Protein AF-0000000077171605 (afdb_homodimer)

pLDDT: mean 85.35, std 15.44, range [43.81, 98.75]

Organism: Gloeobacter violaceus (strain ATCC 29082 / PCC 7421) (NCBI:txid251221)

Radius of gyration: 28.48 Å; Cα contacts (8 Å, |Δi|>4): 99; chains: 2; bounding box: 62×96×51 Å

Foldseek 3Di:
DPDDDDDDDDPVVVVVLVVCCVVVVDVDPVRVVVVVVVVVVVVVVVVVVVVVVVVVVVVVVVVVVVVVVVVVVVVVVVVD/DPDDDDDDDDPVVVVVLVVCCVVVVDVDPVRVVVVVVVVVVVVVVVVVVVVVVVVVVVVVVVVVVVVVVVVVVVVVVVVD

Nearest PDB structures (foldseek):
  5zkt-assembly1_A  TM=6.429E-01  e=3.479E+00  Oryza sativa Japonica Group
  5zkt-assembly1_A  TM=6.421E-01  e=3.479E+00  Oryza sativa Japonica Group

InterPro domains:
  IPR010985 Ribbon-helix-helix [SSF47598] (4-44)
  IPR022789 Antitoxin ParD [PF03693] (1-78)
  IPR022789 Antitoxin ParD [PTHR36582] (1-79)
  IPR022789 Antitoxin ParD [TIGR02606] (4-70)
  IPR038296 Antitoxin ParD superfamily [G3DSA:6.10.10.120] (10-79)

Solvent-accessible surface area (backbone atoms only — not comparable to full-atom values): 8734 Å² total; per-residue (Å²): 127,84,62,71,47,79,30,56,65,50,70,69,50,50,50,50,49,51,50,36,37,74,72,60,78,27,93,42,66,34,54,47,49,46,53,4,42,50,50,40,50,51,49,51,52,52,49,51,50,49,52,50,50,50,53,52,49,52,51,51,51,49,49,50,51,53,49,54,52,50,53,54,54,53,51,58,62,63,72,104,127,84,61,70,47,80,30,54,65,50,71,68,51,49,50,51,50,49,51,36,39,75,73,60,78,28,93,44,68,37,53,46,49,49,53,4,43,50,50,40,50,51,50,51,52,53,49,52,51,50,53,50,51,50,52,53,51,54,51,51,50,50,48,51,52,51,49,52,51,50,53,52,54,54,50,58,60,65,71,103

Secondary structure (DSSP, 8-state):
---EEEEE--HHHHHHHHHHHHHTS-SSHHHHHHHHHHHHHHHHHHHHHHHHHHHHHHHHHHHHHHHHHHHHHHHHHHT-/---EEEEE--HHHHHHHHHHHHHTS-SSHHHHHHHHHHHHHHHHHHHHHHHHHHHHHHHHHHHHHHHHHHHHHHHHHHT-

Structure (mmCIF, N/CA/C/O backbone):
data_AF-0000000077171605-model_v1
#
loop_
_entity.id
_entity.type
_entity.pdbx_description
1 polymer 'Gsl4117 protein'
#
loop_
_atom_site.group_PDB
_atom_site.id
_atom_site.type_symbol
_atom_site.label_atom_id
_atom_site.label_alt_id
_atom_site.label_comp_id
_atom_site.label_asym_id
_atom_site.label_entity_id
_atom_site.label_seq_id
_atom_site.pdbx_PDB_ins_code
_atom_site.Cartn_x
_atom_site.Cartn_y
_atom_site.Cartn_z
_atom_site.occupancy
_atom_site.B_iso_or_equiv
_atom_site.auth_seq_id
_atom_site.auth_comp_id
_atom_site.auth_asym_id
_atom_site.auth_atom_id
_atom_site.pdbx_PDB_model_num
ATOM 1 N N . MET A 1 1 ? 27.688 -3.508 4.52 1 58.91 1 MET A N 1
ATOM 2 C CA . MET A 1 1 ? 27.172 -2.305 3.877 1 58.91 1 MET A CA 1
ATOM 3 C C . MET A 1 1 ? 25.797 -2.559 3.289 1 58.91 1 MET A C 1
ATOM 5 O O . MET A 1 1 ? 25.5 -3.656 2.811 1 58.91 1 MET A O 1
ATOM 9 N N . GLN A 1 2 ? 24.891 -1.777 3.678 1 75.75 2 GLN A N 1
ATOM 10 C CA . GLN A 1 2 ? 23.5 -2.035 3.312 1 75.75 2 GLN A CA 1
ATOM 11 C C . GLN A 1 2 ? 23.312 -2.035 1.796 1 75.75 2 GLN A C 1
ATOM 13 O O . GLN A 1 2 ? 23.875 -1.178 1.102 1 75.75 2 GLN A O 1
ATOM 18 N N . LYS A 1 3 ? 23.109 -3.076 1.269 1 85.56 3 LYS A N 1
ATOM 19 C CA . LYS A 1 3 ? 22.922 -3.268 -0.167 1 85.56 3 LYS A CA 1
ATOM 20 C C . LYS A 1 3 ? 21.922 -2.258 -0.731 1 85.56 3 LYS A C 1
ATOM 22 O O . LYS A 1 3 ? 20.875 -2.004 -0.128 1 85.56 3 LYS A O 1
ATOM 27 N N . ASN A 1 4 ? 22.484 -1.493 -1.779 1 92.5 4 ASN A N 1
ATOM 28 C CA . ASN A 1 4 ? 21.609 -0.553 -2.473 1 92.5 4 ASN A CA 1
ATOM 29 C C . ASN A 1 4 ? 21.047 -1.156 -3.754 1 92.5 4 ASN A C 1
ATOM 31 O O . ASN A 1 4 ? 21.734 -1.903 -4.453 1 92.5 4 ASN A O 1
ATOM 35 N N . THR A 1 5 ? 19.766 -0.881 -3.971 1 93.62 5 THR A N 1
ATOM 36 C CA . THR A 1 5 ? 19.062 -1.339 -5.16 1 93.62 5 THR A CA 1
ATOM 37 C C . THR A 1 5 ? 18.734 -0.167 -6.086 1 93.62 5 THR A C 1
ATOM 39 O O . THR A 1 5 ? 18.203 0.852 -5.641 1 93.62 5 THR A O 1
ATOM 42 N N . SER A 1 6 ? 19.094 -0.321 -7.348 1 95.5 6 SER A N 1
ATOM 43 C CA . SER A 1 6 ? 18.781 0.696 -8.344 1 95.5 6 SER A CA 1
ATOM 44 C C . SER A 1 6 ? 17.453 0.409 -9.031 1 95.5 6 SER A C 1
ATOM 46 O O . SER A 1 6 ? 17.234 -0.691 -9.547 1 95.5 6 SER A O 1
ATOM 48 N N . VAL A 1 7 ? 16.578 1.479 -8.977 1 96.69 7 VAL A N 1
ATOM 49 C CA . VAL A 1 7 ? 15.242 1.236 -9.523 1 96.69 7 VAL A CA 1
ATOM 50 C C . VAL A 1 7 ? 14.812 2.422 -10.391 1 96.69 7 VAL A C 1
ATOM 52 O O . VAL A 1 7 ? 15.273 3.545 -10.188 1 96.69 7 VAL A O 1
ATOM 55 N N . THR A 1 8 ? 13.961 2.055 -11.359 1 97.25 8 THR A N 1
ATOM 56 C CA . THR A 1 8 ? 13.312 3.068 -12.18 1 97.25 8 THR A CA 1
ATOM 57 C C . THR A 1 8 ? 11.875 3.303 -11.711 1 97.25 8 THR A C 1
ATOM 59 O O . THR A 1 8 ? 11.039 2.4 -11.789 1 97.25 8 THR A O 1
ATOM 62 N N . LEU A 1 9 ? 11.578 4.535 -11.305 1 97.75 9 LEU A N 1
ATOM 63 C CA . LEU A 1 9 ? 10.281 4.816 -10.695 1 97.75 9 LEU A CA 1
ATOM 64 C C . LEU A 1 9 ? 9.352 5.496 -11.688 1 97.75 9 LEU A C 1
ATOM 66 O O . LEU A 1 9 ? 8.148 5.23 -11.703 1 97.75 9 LEU A O 1
ATOM 70 N N . GLY A 1 10 ? 9.852 6.312 -12.516 1 96.69 10 GLY A N 1
ATOM 71 C CA . GLY A 1 10 ? 9.07 7.168 -13.383 1 96.69 10 GLY A CA 1
ATOM 72 C C . GLY A 1 10 ? 8.766 8.523 -12.773 1 96.69 10 GLY A C 1
ATOM 73 O O . GLY A 1 10 ? 8.859 8.695 -11.555 1 96.69 10 GLY A O 1
ATOM 74 N N . GLU A 1 11 ? 8.352 9.484 -13.648 1 96.62 11 GLU A N 1
ATOM 75 C CA . GLU A 1 11 ? 8.164 10.875 -13.25 1 96.62 11 GLU A CA 1
ATOM 76 C C . GLU A 1 11 ? 7.113 11.008 -12.156 1 96.62 11 GLU A C 1
ATOM 78 O O . GLU A 1 11 ? 7.289 11.766 -11.203 1 96.62 11 GLU A O 1
ATOM 83 N N . HIS A 1 12 ? 6.074 10.258 -12.297 1 97.56 12 HIS A N 1
ATOM 84 C CA . HIS A 1 12 ? 4.949 10.352 -11.375 1 97.56 12 HIS A CA 1
ATOM 85 C C . HIS A 1 12 ? 5.375 9.984 -9.953 1 97.56 12 HIS A C 1
ATOM 87 O O . HIS A 1 12 ? 5.16 10.766 -9.023 1 97.56 12 HIS A O 1
ATOM 93 N N . PHE A 1 13 ? 6.09 8.93 -9.836 1 98 13 PHE A N 1
ATOM 94 C CA . PHE A 1 13 ? 6.438 8.461 -8.5 1 98 13 PHE A CA 1
ATOM 95 C C . PHE A 1 13 ? 7.617 9.242 -7.938 1 98 13 PHE A C 1
ATOM 97 O O . PHE A 1 13 ? 7.711 9.445 -6.727 1 98 13 PHE A O 1
ATOM 104 N N . GLU A 1 14 ? 8.445 9.734 -8.805 1 97.75 14 GLU A N 1
ATOM 105 C CA . GLU A 1 14 ? 9.5 10.633 -8.344 1 97.75 14 GLU A CA 1
ATOM 106 C C . GLU A 1 14 ? 8.922 11.906 -7.738 1 97.75 14 GLU A C 1
ATOM 108 O O . GLU A 1 14 ? 9.359 12.344 -6.676 1 97.75 14 GLU A O 1
ATOM 113 N N . ALA A 1 15 ? 7.945 12.398 -8.406 1 97.81 15 ALA A N 1
ATOM 114 C CA . ALA A 1 15 ? 7.281 13.594 -7.898 1 97.81 15 ALA A CA 1
ATOM 115 C C . ALA A 1 15 ? 6.547 13.305 -6.594 1 97.81 15 ALA A C 1
ATOM 117 O O . ALA A 1 15 ? 6.586 14.109 -5.66 1 97.81 15 ALA A O 1
ATOM 118 N N . PHE A 1 16 ? 5.926 12.195 -6.547 1 98.31 16 PHE A N 1
ATOM 119 C CA . PHE A 1 16 ? 5.188 11.789 -5.359 1 98.31 16 PHE A CA 1
ATOM 120 C C . PHE A 1 16 ? 6.113 11.688 -4.152 1 98.31 16 PHE A C 1
ATOM 122 O O . PHE A 1 16 ? 5.828 12.25 -3.094 1 98.31 16 PHE A O 1
ATOM 129 N N . ILE A 1 17 ? 7.25 11.055 -4.375 1 98.12 17 ILE A N 1
ATOM 130 C CA . ILE A 1 17 ? 8.219 10.867 -3.299 1 98.12 17 ILE A CA 1
ATOM 131 C C . ILE A 1 17 ? 8.781 12.211 -2.865 1 98.12 17 ILE A C 1
ATOM 133 O O . ILE A 1 17 ? 8.906 12.484 -1.669 1 98.12 17 ILE A O 1
ATOM 137 N N . ALA A 1 18 ? 9.047 13.047 -3.85 1 97.81 18 ALA A N 1
ATOM 138 C CA . ALA A 1 18 ? 9.562 14.383 -3.547 1 97.81 18 ALA A CA 1
ATOM 139 C C . ALA A 1 18 ? 8.578 15.164 -2.682 1 97.81 18 ALA A C 1
ATOM 141 O O . ALA A 1 18 ? 8.977 15.812 -1.712 1 97.81 18 ALA A O 1
ATOM 142 N N . ARG A 1 19 ? 7.32 15.047 -3.035 1 97.38 19 ARG A N 1
ATOM 143 C CA . ARG A 1 19 ? 6.289 15.75 -2.273 1 97.38 19 ARG A CA 1
ATOM 144 C C . ARG A 1 19 ? 6.203 15.211 -0.848 1 97.38 19 ARG A C 1
ATOM 146 O O . ARG A 1 19 ? 6.023 15.977 0.101 1 97.38 19 ARG A O 1
ATOM 153 N N . GLN A 1 20 ? 6.352 13.969 -0.732 1 96.75 20 GLN A N 1
ATOM 154 C CA . GLN A 1 20 ? 6.301 13.344 0.584 1 96.75 20 GLN A CA 1
ATOM 155 C C . GLN A 1 20 ? 7.469 13.797 1.456 1 96.75 20 GLN A C 1
ATOM 157 O O . GLN A 1 20 ? 7.297 14.039 2.652 1 96.75 20 GLN A O 1
ATOM 162 N N . ILE A 1 21 ? 8.617 13.922 0.869 1 97.62 21 ILE A N 1
ATOM 163 C CA . ILE A 1 21 ? 9.805 14.344 1.603 1 97.62 21 ILE A CA 1
ATOM 164 C C . ILE A 1 21 ? 9.68 15.82 1.976 1 97.62 21 ILE A C 1
ATOM 166 O O . ILE A 1 21 ? 9.93 16.203 3.121 1 97.62 21 ILE A O 1
ATOM 170 N N . ASP A 1 22 ? 9.164 16.594 1.042 1 97.44 22 ASP A N 1
ATOM 171 C CA . ASP A 1 22 ? 9.008 18.031 1.251 1 97.44 22 ASP A CA 1
ATOM 172 C C . ASP A 1 22 ? 7.984 18.312 2.348 1 97.44 22 ASP A C 1
ATOM 174 O O . ASP A 1 22 ? 8.148 19.25 3.127 1 97.44 22 ASP A O 1
ATOM 178 N N . SER A 1 23 ? 6.938 17.453 2.434 1 94.44 23 SER A N 1
ATOM 179 C CA . SER A 1 23 ? 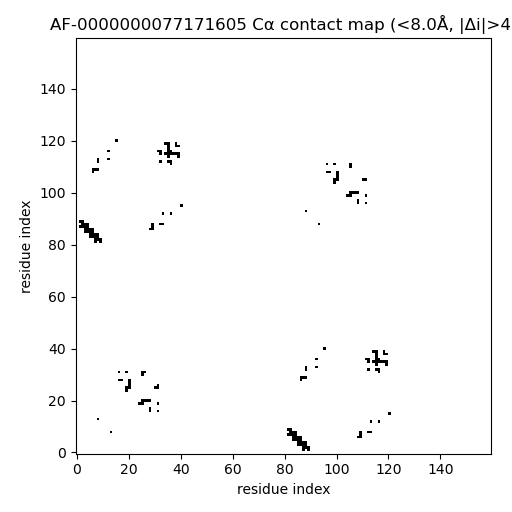5.879 17.625 3.422 1 94.44 23 SER A CA 1
ATOM 180 C C . SER A 1 23 ? 6.32 17.141 4.797 1 94.44 23 SER A C 1
ATOM 182 O O . SER A 1 23 ? 5.633 17.375 5.793 1 94.44 23 SER A O 1
ATOM 184 N N . GLY A 1 24 ? 7.402 16.406 4.781 1 95.62 24 GLY A N 1
ATOM 185 C CA . GLY A 1 24 ? 7.914 15.898 6.047 1 95.62 24 GLY A CA 1
ATOM 186 C C . GLY A 1 24 ? 7.387 14.523 6.402 1 95.62 24 GLY A C 1
ATOM 187 O O . GLY A 1 24 ? 7.629 14.023 7.504 1 95.62 24 GLY A O 1
ATOM 188 N N . ARG A 1 25 ? 6.68 13.898 5.555 1 94.06 25 ARG A N 1
ATOM 189 C CA . ARG A 1 25 ? 6.109 12.586 5.805 1 94.06 25 ARG A CA 1
ATOM 190 C C . ARG A 1 25 ? 7.199 11.523 5.895 1 94.06 25 ARG A C 1
ATOM 192 O O . ARG A 1 25 ? 7.121 10.609 6.723 1 94.06 25 ARG A O 1
ATOM 199 N N . TYR A 1 26 ? 8.203 11.688 5.055 1 97.19 26 TYR A N 1
ATOM 200 C CA . TYR A 1 26 ? 9.32 10.75 5.027 1 97.19 26 TYR A CA 1
ATOM 201 C C . TYR A 1 26 ? 10.656 11.492 4.945 1 97.19 26 TYR A C 1
ATOM 203 O O . TYR A 1 26 ? 10.742 12.555 4.328 1 97.19 26 TYR A O 1
ATOM 211 N N . ALA A 1 27 ? 11.617 10.93 5.492 1 97.44 27 ALA A N 1
ATOM 212 C CA . ALA A 1 27 ? 12.93 11.57 5.551 1 97.44 27 ALA A CA 1
ATOM 213 C C . ALA A 1 27 ? 13.719 11.32 4.27 1 97.44 27 ALA A C 1
ATOM 215 O O . ALA A 1 27 ? 14.656 12.062 3.953 1 97.44 27 ALA A O 1
ATOM 216 N N . SER A 1 28 ? 13.367 10.164 3.561 1 97.56 28 SER A N 1
ATOM 217 C CA . SER A 1 28 ? 14.141 9.82 2.371 1 97.56 28 SER A CA 1
ATOM 218 C C . SER A 1 28 ? 13.312 8.977 1.406 1 97.56 28 SER A C 1
ATOM 220 O O . SER A 1 28 ? 12.242 8.477 1.766 1 97.56 28 SER A O 1
ATOM 222 N N . ALA A 1 29 ? 13.828 8.852 0.263 1 97 29 ALA A N 1
ATOM 223 C CA . ALA A 1 29 ? 13.211 7.984 -0.737 1 97 29 ALA A CA 1
ATOM 224 C C . ALA A 1 29 ? 13.156 6.535 -0.255 1 97 29 ALA A C 1
ATOM 226 O O . ALA A 1 29 ? 12.156 5.844 -0.457 1 97 29 ALA A O 1
ATOM 227 N N . SER A 1 30 ? 14.195 6.082 0.363 1 98.25 30 SER A N 1
ATOM 228 C CA . SER A 1 30 ? 14.25 4.723 0.889 1 98.25 30 SER A CA 1
ATOM 229 C C . SER A 1 30 ? 13.141 4.484 1.914 1 98.25 30 SER A C 1
ATOM 231 O O . SER A 1 30 ? 12.523 3.422 1.928 1 98.25 30 SER A O 1
ATOM 233 N N . GLU A 1 31 ? 12.914 5.508 2.658 1 98.25 31 GLU A N 1
ATOM 234 C CA . GLU A 1 31 ? 11.883 5.387 3.684 1 98.25 31 GLU A CA 1
ATOM 235 C C . GLU A 1 31 ? 10.492 5.289 3.059 1 98.25 31 GLU A C 1
ATOM 237 O O . GLU A 1 31 ? 9.68 4.453 3.463 1 98.25 31 GLU A O 1
ATOM 242 N N . ALA A 1 32 ? 10.227 6.016 2.113 1 98.5 32 ALA A N 1
ATOM 243 C CA . ALA A 1 32 ? 8.938 6.016 1.421 1 98.5 32 ALA A CA 1
ATOM 244 C C . ALA 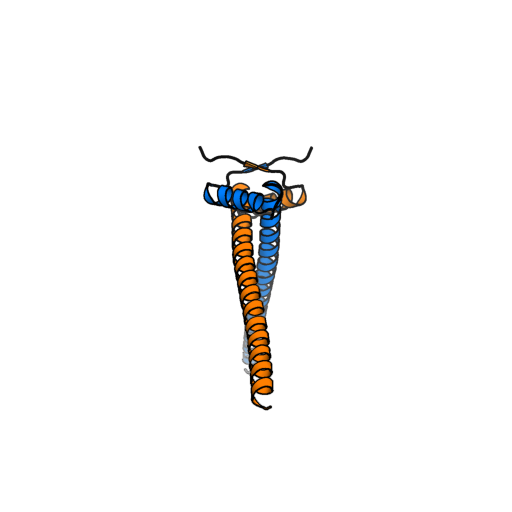A 1 32 ? 8.719 4.699 0.677 1 98.5 32 ALA A C 1
ATOM 246 O O . ALA A 1 32 ? 7.633 4.121 0.735 1 98.5 32 ALA A O 1
ATOM 247 N N . ILE A 1 33 ? 9.742 4.246 0.054 1 98.62 33 ILE A N 1
ATOM 248 C CA . ILE A 1 33 ? 9.672 3.018 -0.729 1 98.62 33 ILE A CA 1
ATOM 249 C C . ILE A 1 33 ? 9.453 1.826 0.2 1 98.62 33 ILE A C 1
ATOM 251 O O . ILE A 1 33 ? 8.625 0.958 -0.081 1 98.62 33 ILE A O 1
ATOM 255 N N . ARG A 1 34 ? 10.117 1.838 1.35 1 98.56 34 ARG A N 1
ATOM 256 C CA . ARG A 1 34 ? 9.906 0.762 2.312 1 98.56 34 ARG A CA 1
ATOM 257 C C . ARG A 1 34 ? 8.484 0.789 2.857 1 98.56 34 ARG A C 1
ATOM 259 O O . ARG A 1 34 ? 7.871 -0.262 3.061 1 98.56 34 ARG A O 1
ATOM 266 N N . ALA A 1 35 ? 7.949 1.957 3.008 1 98.56 35 ALA A N 1
ATOM 267 C CA . ALA A 1 35 ? 6.559 2.082 3.43 1 98.56 35 ALA A CA 1
ATOM 268 C C . ALA A 1 35 ? 5.613 1.51 2.375 1 98.56 35 ALA A C 1
ATOM 270 O O . ALA A 1 35 ? 4.664 0.793 2.707 1 98.56 35 ALA A O 1
ATOM 271 N N . GLY A 1 36 ? 5.918 1.807 1.139 1 98.69 36 GLY A N 1
ATOM 272 C CA . GLY A 1 36 ? 5.129 1.236 0.057 1 98.69 36 GLY A CA 1
ATOM 273 C C . GLY A 1 36 ? 5.211 -0.277 -0.006 1 98.69 36 GLY A C 1
ATOM 274 O O . GLY A 1 36 ? 4.191 -0.951 -0.181 1 98.69 36 GLY A O 1
ATOM 275 N N . LEU A 1 37 ? 6.41 -0.755 0.183 1 98.75 37 LEU A N 1
ATOM 276 C CA . LEU A 1 37 ? 6.613 -2.197 0.107 1 98.75 37 LEU A CA 1
ATOM 277 C C . LEU A 1 37 ? 5.945 -2.904 1.281 1 98.75 37 LEU A C 1
ATOM 279 O O . LEU A 1 37 ? 5.461 -4.031 1.14 1 98.75 37 LEU A O 1
ATOM 283 N N . ARG A 1 38 ? 5.875 -2.238 2.396 1 98.56 38 ARG A N 1
ATOM 284 C CA . ARG A 1 38 ? 5.141 -2.793 3.527 1 98.56 38 ARG A CA 1
ATOM 285 C C . ARG A 1 38 ? 3.662 -2.963 3.189 1 98.56 3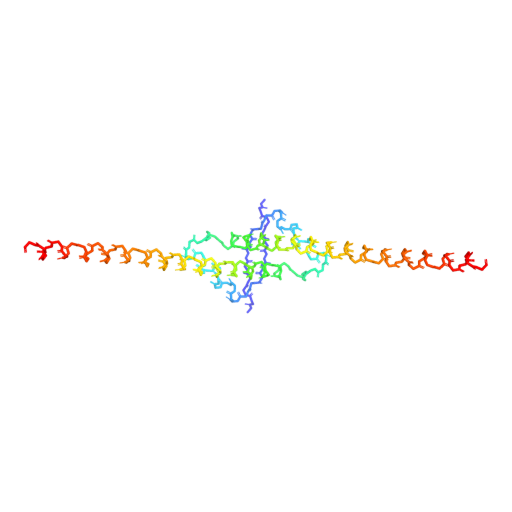8 ARG A C 1
ATOM 287 O O . ARG A 1 38 ? 3.066 -4 3.486 1 98.56 38 ARG A O 1
ATOM 294 N N . LEU A 1 39 ? 3.162 -1.959 2.566 1 98.19 39 LEU A N 1
ATOM 295 C CA . LEU A 1 39 ? 1.769 -2.025 2.141 1 98.19 39 LEU A CA 1
ATOM 296 C C . LEU A 1 39 ? 1.569 -3.119 1.098 1 98.19 39 LEU A C 1
ATOM 298 O O . LEU A 1 39 ? 0.565 -3.834 1.125 1 98.19 39 LEU A O 1
ATOM 302 N N . LEU A 1 40 ? 2.521 -3.27 0.185 1 98.44 40 LEU A N 1
ATOM 303 C CA . LEU A 1 40 ? 2.436 -4.312 -0.83 1 98.44 40 LEU A CA 1
ATOM 304 C C . LEU A 1 40 ? 2.471 -5.699 -0.191 1 98.44 40 LEU A C 1
ATOM 306 O O . LEU A 1 40 ? 1.71 -6.586 -0.581 1 98.44 40 LEU A O 1
ATOM 310 N N . GLU A 1 41 ? 3.346 -5.848 0.745 1 97.88 41 GLU A N 1
ATOM 311 C CA . GLU A 1 41 ? 3.459 -7.125 1.448 1 97.88 41 GLU A CA 1
ATOM 312 C C . GLU A 1 41 ? 2.158 -7.473 2.164 1 97.88 41 GLU A C 1
ATOM 314 O O . GLU A 1 41 ? 1.695 -8.617 2.1 1 97.88 41 GLU A O 1
ATOM 319 N N . GLU A 1 42 ? 1.596 -6.523 2.84 1 96.81 42 GLU A N 1
ATOM 320 C CA . GLU A 1 42 ? 0.32 -6.727 3.52 1 96.81 42 GLU A CA 1
ATOM 321 C C . GLU A 1 42 ? -0.775 -7.121 2.531 1 96.81 42 GLU A C 1
ATOM 323 O O . GLU A 1 42 ? -1.581 -8.008 2.814 1 96.81 42 GLU A O 1
ATOM 328 N N . HIS A 1 43 ? -0.788 -6.414 1.447 1 95.31 43 HIS A N 1
ATOM 329 C CA . HIS A 1 43 ? -1.756 -6.707 0.396 1 95.31 43 HIS A CA 1
ATOM 330 C C . HIS A 1 43 ? -1.609 -8.141 -0.105 1 95.31 43 HIS A C 1
ATOM 332 O O . HIS A 1 43 ? -2.604 -8.852 -0.264 1 95.31 43 HIS A O 1
ATOM 338 N N . GLU A 1 44 ? -0.353 -8.523 -0.339 1 94.81 44 GLU A N 1
ATOM 339 C CA . GLU A 1 44 ? -0.103 -9.867 -0.865 1 94.81 44 GLU A CA 1
ATOM 340 C C . GLU A 1 44 ? -0.48 -10.938 0.152 1 94.81 44 GLU A C 1
ATOM 342 O O . GLU A 1 44 ? -0.952 -12.016 -0.219 1 94.81 44 GLU A O 1
ATOM 347 N N . ILE A 1 45 ? -0.32 -10.648 1.44 1 93.06 45 ILE A N 1
ATOM 348 C CA . ILE A 1 45 ? -0.686 -11.57 2.51 1 93.06 45 ILE A CA 1
ATOM 349 C C . ILE A 1 45 ? -2.201 -11.75 2.537 1 93.06 45 ILE A C 1
ATOM 351 O O . ILE A 1 45 ? -2.695 -12.883 2.621 1 93.06 45 ILE A O 1
ATOM 355 N N . LYS A 1 46 ? -2.873 -10.641 2.445 1 92.94 46 LYS A N 1
ATOM 356 C CA . LYS A 1 46 ? -4.332 -10.695 2.445 1 92.94 46 LYS A CA 1
ATOM 357 C C . LYS A 1 46 ? -4.855 -11.43 1.218 1 92.94 46 LYS A C 1
ATOM 359 O O . LYS A 1 46 ? -5.809 -12.211 1.314 1 92.94 46 LYS A O 1
ATOM 364 N N . PHE A 1 47 ? -4.289 -11.203 0.101 1 90.69 47 PHE A N 1
ATOM 365 C CA . PHE A 1 47 ? -4.684 -11.852 -1.143 1 90.69 47 PHE A CA 1
ATOM 366 C C . PHE A 1 47 ? -4.453 -13.352 -1.064 1 90.69 47 PHE A C 1
ATOM 368 O O . PHE A 1 47 ? -5.293 -14.141 -1.505 1 90.69 47 PHE A O 1
ATOM 375 N N . ALA A 1 48 ? -3.332 -13.719 -0.541 1 89.19 48 ALA A N 1
ATOM 376 C CA . ALA A 1 48 ? -3.016 -15.133 -0.391 1 89.19 48 ALA A CA 1
ATOM 377 C C . ALA A 1 48 ? -4.016 -15.828 0.531 1 89.19 48 ALA A C 1
ATOM 379 O O . ALA A 1 48 ? -4.426 -16.953 0.273 1 89.19 48 ALA A O 1
ATOM 380 N N . ALA A 1 49 ? -4.406 -15.125 1.578 1 89.19 49 ALA A N 1
ATOM 381 C CA . ALA A 1 49 ? -5.395 -15.664 2.51 1 89.19 49 ALA A CA 1
ATOM 382 C C . ALA A 1 49 ? -6.742 -15.859 1.825 1 89.19 49 ALA A C 1
ATOM 384 O O . ALA A 1 49 ? -7.414 -16.875 2.033 1 89.19 49 ALA A O 1
ATOM 385 N N . LEU A 1 50 ? -7.121 -14.938 1.067 1 90.81 50 LEU A N 1
ATOM 386 C CA . LEU A 1 50 ? -8.383 -15.008 0.34 1 90.81 50 LEU A CA 1
ATOM 387 C C . LEU A 1 50 ? -8.367 -16.141 -0.673 1 90.81 50 LEU A C 1
ATOM 389 O O . LEU A 1 50 ? -9.344 -16.891 -0.792 1 90.81 50 LEU A O 1
ATOM 393 N N . ARG A 1 51 ? -7.273 -16.203 -1.391 1 89.81 51 ARG A N 1
ATOM 394 C CA . ARG A 1 51 ? -7.129 -17.266 -2.377 1 89.81 51 ARG A CA 1
ATOM 395 C C . ARG A 1 51 ? -7.207 -18.641 -1.714 1 89.81 51 ARG A C 1
ATOM 397 O O . ARG A 1 51 ? -7.855 -19.547 -2.236 1 89.81 51 ARG A O 1
ATOM 404 N N . ARG A 1 52 ? -6.605 -18.719 -0.579 1 91.25 52 ARG A N 1
ATOM 405 C CA . ARG A 1 52 ? -6.645 -19.984 0.163 1 91.25 52 ARG A CA 1
ATOM 406 C C . ARG A 1 52 ? -8.062 -20.297 0.618 1 91.25 52 ARG A C 1
ATOM 408 O O . ARG A 1 52 ? -8.5 -21.453 0.534 1 91.25 52 ARG A O 1
ATOM 415 N N . ALA A 1 53 ? -8.742 -19.297 1.083 1 88.75 53 ALA A N 1
ATOM 416 C CA . ALA A 1 53 ? -10.117 -19.484 1.54 1 88.75 53 ALA A CA 1
ATOM 417 C C . ALA A 1 53 ? -11.023 -19.906 0.39 1 88.75 53 ALA A C 1
ATOM 419 O O . ALA A 1 53 ? -11.898 -20.766 0.566 1 88.75 53 ALA A O 1
ATOM 420 N N . LEU A 1 54 ? -10.789 -19.375 -0.717 1 88.31 54 LEU A N 1
ATOM 421 C CA . LEU A 1 54 ? -11.586 -19.688 -1.896 1 88.31 54 LEU A CA 1
ATOM 422 C C . LEU A 1 54 ? -11.305 -21.109 -2.369 1 88.31 54 LEU A C 1
ATOM 424 O O . LEU A 1 54 ? -12.227 -21.828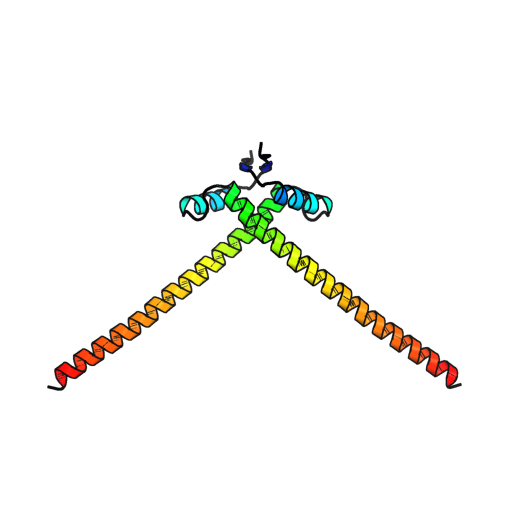 -2.77 1 88.31 54 LEU A O 1
ATOM 428 N N . GLN A 1 55 ? -10.094 -21.484 -2.367 1 87.25 55 GLN A N 1
ATOM 429 C CA . GLN A 1 55 ? -9.711 -22.844 -2.744 1 87.25 55 GLN A CA 1
ATOM 430 C C . GLN A 1 55 ? -10.312 -23.875 -1.793 1 87.25 55 GLN A C 1
ATOM 432 O O . GLN A 1 55 ? -10.805 -24.922 -2.229 1 87.25 55 GLN A O 1
ATOM 437 N N . ASP A 1 56 ? -10.289 -23.5 -0.493 1 86.12 56 ASP A N 1
ATOM 438 C CA . ASP A 1 56 ? -10.891 -24.359 0.511 1 86.12 56 ASP A CA 1
ATOM 439 C C . ASP A 1 56 ? -12.398 -24.453 0.318 1 86.12 56 ASP A C 1
ATOM 441 O O . ASP A 1 56 ? -12.992 -25.531 0.498 1 86.12 56 ASP A O 1
ATOM 445 N N . GLY A 1 57 ? -12.977 -23.375 -0.01 1 80.75 57 GLY A N 1
ATOM 446 C CA . GLY A 1 57 ? -14.406 -23.359 -0.291 1 80.75 57 GLY A CA 1
ATOM 447 C C . GLY A 1 57 ? -14.789 -24.156 -1.518 1 80.75 57 GLY A C 1
ATOM 448 O O . GLY A 1 57 ? -15.789 -24.875 -1.507 1 80.75 57 GLY A O 1
ATOM 449 N N . GLU A 1 58 ? -14.078 -24.078 -2.561 1 83.12 58 GLU A N 1
ATOM 450 C CA . GLU A 1 58 ? -14.32 -24.812 -3.789 1 83.12 58 GLU A CA 1
ATOM 451 C C . GLU A 1 58 ? -14.148 -26.312 -3.566 1 83.12 58 GLU A C 1
ATOM 453 O O . GLU A 1 58 ? -14.914 -27.125 -4.102 1 83.12 58 GLU A O 1
ATOM 458 N N . SER A 1 59 ? -13.219 -26.625 -2.848 1 81.69 59 SER A N 1
ATOM 459 C CA . SER A 1 59 ? -12.938 -28.016 -2.561 1 81.69 59 SER A CA 1
ATOM 460 C C . SER A 1 59 ? -14.016 -28.625 -1.667 1 81.69 59 SER A C 1
ATOM 462 O O . SER A 1 59 ? -14.352 -29.812 -1.805 1 81.69 59 SER A O 1
ATOM 464 N N . SER A 1 60 ? -14.531 -27.812 -0.734 1 75.94 60 SER A N 1
ATOM 465 C CA . SER A 1 60 ? -15.602 -28.266 0.15 1 75.94 60 SER A CA 1
ATOM 466 C C . SER A 1 60 ? -16.891 -28.5 -0.622 1 75.94 60 SER A C 1
ATOM 468 O O . SER A 1 60 ? -17.641 -29.438 -0.323 1 75.94 60 SER A O 1
ATOM 470 N N . GLY A 1 61 ? -17.203 -27.656 -1.479 1 67.56 61 GLY A N 1
ATOM 471 C CA . GLY A 1 61 ? -18.391 -27.844 -2.299 1 67.56 61 GLY A CA 1
ATOM 472 C C . GLY A 1 61 ? -18.297 -29.047 -3.217 1 67.56 61 GLY A C 1
ATOM 473 O O . GLY A 1 61 ? -19.266 -29.766 -3.404 1 67.56 61 GLY A O 1
ATOM 474 N N . LEU A 1 62 ? -17.266 -29.219 -3.803 1 63.44 62 LEU A N 1
ATOM 475 C CA . LEU A 1 62 ? -17.062 -30.375 -4.664 1 63.44 62 LEU A CA 1
ATOM 476 C C . LEU A 1 62 ? -17.109 -31.672 -3.857 1 63.44 62 LEU A C 1
ATOM 478 O O . LEU A 1 62 ? -17.609 -32.688 -4.336 1 63.44 62 LEU A O 1
ATOM 482 N N . THR A 1 63 ? -16.594 -31.562 -2.746 1 64.06 63 THR A N 1
ATOM 483 C CA . THR A 1 63 ? -16.625 -32.75 -1.896 1 64.06 63 THR A CA 1
ATOM 484 C C . THR A 1 63 ? -18.062 -33.125 -1.526 1 64.06 63 THR A C 1
ATOM 486 O O . THR A 1 63 ? -18.438 -34.281 -1.554 1 64.06 63 THR A O 1
ATOM 489 N N . ASP A 1 64 ? -18.828 -32.125 -1.268 1 60.44 64 ASP A N 1
ATOM 490 C CA . ASP A 1 64 ? -20.219 -32.375 -0.92 1 60.44 64 ASP A CA 1
ATOM 491 C C . ASP A 1 64 ? -21 -32.906 -2.125 1 60.44 64 ASP A C 1
ATOM 493 O O . ASP A 1 64 ? -21.812 -33.812 -1.993 1 60.44 64 ASP A O 1
ATOM 497 N N . TYR A 1 65 ? -20.703 -32.312 -3.18 1 59.44 65 TYR A N 1
ATOM 498 C CA . TYR A 1 65 ? -21.406 -32.75 -4.383 1 59.44 65 TYR A CA 1
ATOM 499 C C . TYR A 1 65 ? -21 -34.156 -4.773 1 59.44 65 TYR A C 1
ATOM 501 O O . TYR A 1 65 ? -21.859 -34.969 -5.184 1 59.44 65 TYR A O 1
ATOM 509 N N . SER A 1 66 ? -19.812 -34.469 -4.684 1 62.38 66 SER A N 1
ATOM 510 C CA . SER A 1 66 ? -19.344 -35.812 -5.039 1 62.38 66 SER A CA 1
ATOM 511 C C . SER A 1 66 ? -19.844 -36.844 -4.043 1 62.38 66 SER A C 1
ATOM 513 O O . SER A 1 66 ? -20.234 -37.938 -4.438 1 62.38 66 SER A O 1
ATOM 515 N N . LEU A 1 67 ? -19.906 -36.5 -2.859 1 62.28 67 LEU A N 1
ATOM 516 C CA . LEU A 1 67 ? -20.359 -37.438 -1.838 1 62.28 67 LEU A CA 1
ATOM 517 C C . LEU A 1 67 ? -21.844 -37.688 -1.963 1 62.28 67 LEU A C 1
ATOM 519 O O . LEU A 1 67 ? -22.297 -38.844 -1.851 1 62.28 67 LEU A O 1
ATOM 523 N N . HIS A 1 68 ? -22.594 -36.656 -2.203 1 62.06 68 HIS A N 1
ATOM 524 C CA . HIS A 1 68 ? -24.031 -36.812 -2.391 1 62.06 68 HIS A CA 1
ATOM 525 C C . HIS A 1 68 ? -24.328 -37.625 -3.658 1 62.06 68 HIS A C 1
ATOM 527 O O . HIS A 1 68 ? -25.219 -38.469 -3.664 1 62.06 68 HIS A O 1
ATOM 533 N N . GLY A 1 69 ? -23.609 -37.375 -4.59 1 61.38 69 GLY A N 1
ATOM 534 C CA . GLY A 1 69 ? -23.766 -38.125 -5.82 1 61.38 69 GLY A CA 1
ATOM 535 C C . GLY A 1 69 ? -23.438 -39.594 -5.668 1 61.38 69 GLY A C 1
ATOM 536 O O . GLY A 1 69 ? -24.156 -40.469 -6.176 1 61.38 69 GLY A O 1
ATOM 537 N N . LEU A 1 70 ? -22.422 -39.875 -4.984 1 62.16 70 LEU A N 1
ATOM 538 C CA . LEU A 1 70 ? -22.016 -41.25 -4.74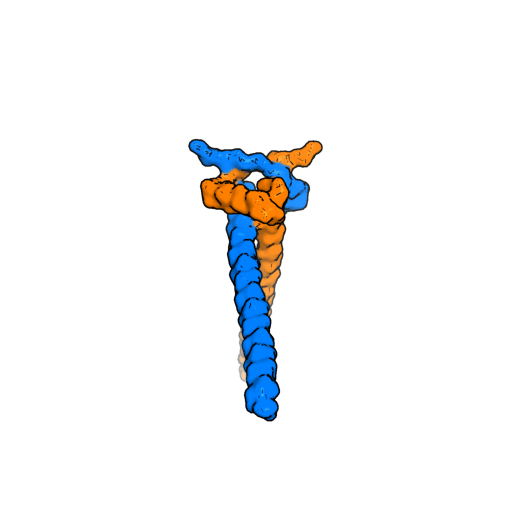6 1 62.16 70 LEU A CA 1
ATOM 539 C C . LEU A 1 70 ? -23.031 -41.969 -3.877 1 62.16 70 LEU A C 1
ATOM 541 O O . LEU A 1 70 ? -23.375 -43.125 -4.145 1 62.16 70 LEU A O 1
ATOM 545 N N . LEU A 1 71 ? -23.547 -41.344 -2.885 1 65.38 71 LEU A N 1
ATOM 546 C CA . LEU A 1 71 ? -24.547 -41.938 -1.992 1 65.38 71 LEU A CA 1
ATOM 547 C C . LEU A 1 71 ? -25.844 -42.219 -2.734 1 65.38 71 LEU A C 1
ATOM 549 O O . LEU A 1 71 ? -26.469 -43.281 -2.531 1 65.38 71 LEU A O 1
ATOM 553 N N . GLU A 1 72 ? -26.188 -41.375 -3.584 1 62.31 72 GLU A N 1
ATOM 554 C CA . GLU A 1 72 ? -27.375 -41.594 -4.402 1 62.31 72 GLU A CA 1
ATOM 555 C C . GLU A 1 72 ? -27.188 -42.719 -5.387 1 62.31 72 GLU A C 1
ATOM 557 O O . GLU A 1 72 ? -28.109 -43.5 -5.629 1 62.31 72 GLU A O 1
ATOM 562 N N . GLU A 1 73 ? -26.047 -42.906 -5.895 1 60.94 73 GLU A N 1
ATOM 563 C CA . GLU A 1 73 ? -25.734 -44 -6.809 1 60.94 73 GLU A CA 1
ATOM 564 C C . GLU A 1 73 ? -25.719 -45.344 -6.082 1 60.94 73 GLU A C 1
ATOM 566 O O . GLU A 1 73 ? -26.219 -46.344 -6.602 1 60.94 73 GLU A O 1
ATOM 571 N N . LEU A 1 74 ? -25.297 -45.344 -4.887 1 62.84 74 LEU A N 1
ATOM 572 C CA . LEU A 1 74 ? -25.266 -46.562 -4.062 1 62.84 74 LEU A CA 1
ATOM 573 C C . LEU A 1 74 ? -26.672 -46.969 -3.635 1 62.84 74 LEU A C 1
ATOM 575 O O . LEU A 1 74 ? -27.016 -48.156 -3.611 1 62.84 74 LEU A O 1
ATOM 579 N N . ASP A 1 75 ? -27.5 -46 -3.301 1 64.94 75 ASP A N 1
ATOM 580 C CA . ASP A 1 75 ? -28.875 -46.25 -2.918 1 64.94 75 ASP A CA 1
ATOM 581 C C . ASP A 1 75 ? -29.688 -46.812 -4.094 1 64.94 75 ASP A C 1
ATOM 583 O O . ASP A 1 75 ? -30.531 -47.688 -3.914 1 64.94 75 ASP A O 1
ATOM 587 N N . GLN A 1 76 ? -29.422 -46.438 -5.195 1 61.84 76 GLN A N 1
ATOM 588 C CA . GLN A 1 76 ? -30.109 -46.938 -6.387 1 61.84 76 GLN A CA 1
ATOM 589 C C . GLN A 1 76 ? -29.688 -48.344 -6.734 1 61.84 76 GLN A C 1
ATOM 591 O O . GLN A 1 76 ? -30.484 -49.125 -7.262 1 61.84 76 GLN A O 1
ATOM 596 N N . GLU A 1 77 ? -28.562 -48.656 -6.383 1 56.66 77 GLU A N 1
ATOM 597 C CA . GLU A 1 77 ? -28.109 -50 -6.648 1 56.66 77 GLU A CA 1
ATOM 598 C C . GLU A 1 77 ? -28.703 -51 -5.656 1 56.66 77 GLU A C 1
ATOM 600 O O . GLU A 1 77 ? -28.969 -52.156 -6 1 56.66 77 GLU A O 1
ATOM 605 N N . HIS A 1 78 ? -28.922 -50.562 -4.461 1 58.09 78 HIS A N 1
ATOM 606 C CA . HIS A 1 78 ? -29.516 -51.5 -3.504 1 58.09 78 HIS A CA 1
ATOM 607 C C . HIS A 1 78 ? -31.031 -51.469 -3.576 1 58.09 78 HIS A C 1
ATOM 609 O O . HIS A 1 78 ? -31.703 -52.281 -2.922 1 58.09 78 HIS A O 1
ATOM 615 N N . ALA A 1 79 ? -31.609 -50.469 -4.176 1 55.03 79 ALA A N 1
ATOM 616 C CA . ALA A 1 79 ? -33.062 -50.5 -4.34 1 55.03 79 ALA A CA 1
ATOM 617 C C . ALA A 1 79 ? -33.469 -51.469 -5.43 1 55.03 79 ALA A C 1
ATOM 619 O O . ALA A 1 79 ? -34.656 -51.719 -5.633 1 55.03 79 ALA A O 1
ATOM 620 N N . VAL A 1 80 ? -32.625 -52.156 -6.156 1 43.81 80 VAL A N 1
ATOM 621 C CA . VAL A 1 80 ? -33.125 -53.281 -6.957 1 43.81 80 VAL A CA 1
ATOM 622 C C . VAL A 1 80 ? -33.25 -54.531 -6.094 1 43.81 80 VAL A C 1
ATOM 624 O O . VAL A 1 80 ? -32.469 -54.719 -5.145 1 43.81 80 VAL A O 1
ATOM 627 N N . MET B 1 1 ? 16.5 9.43 -20.75 1 59.28 1 MET B N 1
ATOM 628 C CA . MET B 1 1 ? 16.828 8.195 -20.047 1 59.28 1 MET B CA 1
ATOM 629 C C . MET B 1 1 ? 16.125 8.133 -18.703 1 59.28 1 MET B C 1
ATOM 631 O O . MET B 1 1 ? 15.938 9.164 -18.047 1 59.28 1 MET B O 1
ATOM 635 N N . GLN B 1 2 ? 15.406 7.121 -18.5 1 76 2 GLN B N 1
ATOM 636 C CA . GLN B 1 2 ? 14.562 7.043 -17.312 1 76 2 GLN B CA 1
ATOM 637 C C . GLN B 1 2 ? 15.398 7.129 -16.031 1 76 2 GLN B C 1
ATOM 639 O O . GLN B 1 2 ? 16.469 6.516 -15.945 1 76 2 GLN B O 1
ATOM 644 N N . LYS B 1 3 ? 15.297 8.125 -15.391 1 85.25 3 LYS B N 1
ATOM 645 C CA . LYS B 1 3 ? 16.031 8.383 -14.148 1 85.25 3 LYS B CA 1
ATOM 646 C C . LYS B 1 3 ? 15.93 7.203 -13.195 1 85.25 3 LYS B C 1
ATOM 648 O O . LYS B 1 3 ? 14.852 6.633 -13.008 1 85.25 3 LYS B O 1
ATOM 653 N N . ASN B 1 4 ? 17.203 6.715 -12.844 1 92.56 4 ASN B N 1
ATOM 654 C CA . ASN B 1 4 ? 17.266 5.645 -11.852 1 92.56 4 ASN B CA 1
ATOM 655 C C . ASN B 1 4 ? 17.5 6.195 -10.453 1 92.56 4 ASN B C 1
ATOM 657 O O . ASN B 1 4 ? 18.25 7.156 -10.273 1 92.56 4 ASN B O 1
ATOM 661 N N . THR B 1 5 ? 16.797 5.617 -9.508 1 93.56 5 THR B N 1
ATOM 662 C CA . THR B 1 5 ? 16.906 5.984 -8.094 1 93.56 5 THR B CA 1
ATOM 663 C C . THR B 1 5 ? 17.562 4.859 -7.297 1 93.56 5 THR B C 1
ATOM 665 O O . THR B 1 5 ? 17.141 3.701 -7.398 1 93.56 5 THR B O 1
ATOM 668 N N . SER B 1 6 ? 18.562 5.207 -6.535 1 95.56 6 SER B N 1
ATOM 669 C CA . SER B 1 6 ? 19.234 4.242 -5.668 1 95.56 6 SER B CA 1
ATOM 670 C C . SER B 1 6 ? 18.625 4.242 -4.27 1 95.56 6 SER B C 1
ATOM 672 O O . SER B 1 6 ? 18.5 5.293 -3.637 1 95.56 6 SER B O 1
ATOM 674 N N . VAL B 1 7 ? 18.219 2.986 -3.855 1 96.69 7 VAL B N 1
ATOM 675 C CA . VAL B 1 7 ? 17.531 2.932 -2.566 1 96.69 7 VAL B CA 1
ATOM 676 C C . VAL B 1 7 ? 18.078 1.765 -1.743 1 96.69 7 VAL B C 1
ATOM 678 O O . VAL B 1 7 ? 18.578 0.783 -2.299 1 96.69 7 VAL B O 1
ATOM 681 N N . THR B 1 8 ? 17.969 2 -0.43 1 97.25 8 THR B N 1
ATOM 682 C CA . THR B 1 8 ? 18.281 0.937 0.521 1 97.25 8 THR B CA 1
ATOM 683 C C . THR B 1 8 ? 17 0.298 1.05 1 97.25 8 THR B C 1
ATOM 685 O O . THR B 1 8 ? 16.203 0.955 1.727 1 97.25 8 THR B O 1
ATOM 688 N N . LEU B 1 9 ? 16.859 -1.01 0.81 1 97.69 9 LEU B N 1
ATOM 689 C CA . LEU B 1 9 ? 15.594 -1.672 1.133 1 97.69 9 LEU B CA 1
ATOM 690 C C . LEU B 1 9 ? 15.719 -2.473 2.426 1 97.69 9 LEU B C 1
ATOM 692 O O . LEU B 1 9 ? 14.773 -2.523 3.221 1 97.69 9 LEU B O 1
ATOM 696 N N . GLY B 1 10 ? 16.828 -3.051 2.664 1 96.69 10 GLY B N 1
ATOM 697 C CA . GLY B 1 10 ? 17.016 -3.998 3.752 1 96.69 10 GLY B CA 1
ATOM 698 C C . GLY B 1 10 ? 16.75 -5.434 3.346 1 96.69 10 GLY B C 1
ATOM 699 O O . GLY B 1 10 ? 16.094 -5.688 2.332 1 96.69 10 GLY B O 1
ATOM 700 N N . GLU B 1 11 ? 17.25 -6.387 4.18 1 96.56 11 GLU B N 1
ATOM 701 C CA . GLU B 1 11 ? 17.234 -7.809 3.859 1 96.56 11 GLU B CA 1
ATOM 702 C C . GLU B 1 11 ? 15.805 -8.312 3.674 1 96.56 11 GLU B C 1
ATOM 704 O O . GLU B 1 11 ? 15.523 -9.086 2.754 1 96.56 11 GLU B O 1
ATOM 709 N N . HIS B 1 12 ? 14.938 -7.844 4.52 1 97.5 12 HIS B N 1
ATOM 710 C CA . HIS B 1 12 ? 13.555 -8.305 4.516 1 97.5 12 HIS B CA 1
ATOM 711 C C . HIS B 1 12 ? 12.875 -7.984 3.188 1 97.5 12 HIS B C 1
ATOM 713 O O . HIS B 1 12 ? 12.328 -8.875 2.533 1 97.5 12 HIS B O 1
ATOM 719 N N . PHE B 1 13 ? 13.047 -6.801 2.738 1 98 13 PHE B N 1
ATOM 720 C CA . PHE B 1 13 ? 12.336 -6.387 1.536 1 98 13 PHE B CA 1
ATOM 721 C C . PHE B 1 13 ? 13.047 -6.891 0.285 1 98 13 PHE B C 1
ATOM 723 O O . PHE B 1 13 ? 12.398 -7.172 -0.729 1 98 13 PHE B O 1
ATOM 730 N N . GLU B 1 14 ? 14.32 -7.055 0.377 1 97.69 14 GLU B N 1
ATOM 731 C CA . GLU B 1 14 ? 15.031 -7.684 -0.73 1 97.69 14 GLU B CA 1
ATOM 732 C C . GLU B 1 14 ? 14.555 -9.117 -0.95 1 97.69 14 GLU B C 1
ATOM 734 O O . GLU B 1 14 ? 14.32 -9.531 -2.088 1 97.69 14 GLU B O 1
ATOM 739 N N . ALA B 1 15 ? 14.406 -9.781 0.129 1 97.75 15 ALA B N 1
ATOM 740 C CA . ALA B 1 15 ? 13.906 -11.156 0.046 1 97.75 15 ALA B CA 1
ATOM 741 C C . ALA B 1 15 ? 12.469 -11.188 -0.465 1 97.75 15 ALA B C 1
ATOM 743 O O . ALA B 1 15 ? 12.117 -12.047 -1.279 1 97.75 15 ALA B O 1
ATOM 744 N N . PHE B 1 16 ? 11.695 -10.281 0.003 1 98.31 16 PHE B N 1
ATOM 745 C CA . PHE B 1 16 ? 10.297 -10.195 -0.402 1 98.31 16 PHE B CA 1
ATOM 746 C C . PHE B 1 16 ? 10.188 -9.969 -1.904 1 98.31 16 PHE B C 1
ATOM 748 O O . PHE B 1 16 ? 9.445 -10.688 -2.59 1 98.31 16 PHE B O 1
ATOM 755 N N . ILE B 1 17 ? 10.984 -9.055 -2.395 1 98.12 17 ILE B N 1
ATOM 756 C CA . ILE B 1 17 ? 10.961 -8.727 -3.814 1 98.12 17 ILE B CA 1
ATOM 757 C C . ILE B 1 17 ? 11.445 -9.914 -4.637 1 98.12 17 ILE B C 1
ATOM 759 O O . ILE B 1 17 ? 10.852 -10.258 -5.66 1 98.12 17 ILE B O 1
ATOM 763 N N . ALA B 1 18 ? 12.484 -10.562 -4.129 1 97.75 18 ALA B N 1
ATOM 764 C CA . ALA B 1 18 ? 13.016 -11.734 -4.816 1 97.75 18 ALA B CA 1
ATOM 765 C C . ALA B 1 18 ? 11.953 -12.828 -4.93 1 97.75 18 ALA B C 1
ATOM 767 O O . ALA B 1 18 ? 11.789 -13.438 -5.988 1 97.75 18 ALA B O 1
ATOM 768 N N . ARG B 1 19 ? 11.234 -13.008 -3.852 1 97.31 19 ARG B N 1
ATOM 769 C CA . ARG B 1 19 ? 10.18 -14.016 -3.85 1 97.31 19 ARG B CA 1
ATOM 770 C C . ARG B 1 19 ? 9.07 -13.656 -4.836 1 97.31 19 ARG B C 1
ATOM 772 O O . ARG B 1 19 ? 8.539 -14.531 -5.523 1 97.31 19 ARG B O 1
ATOM 779 N N . GLN B 1 20 ? 8.781 -12.438 -4.898 1 96.69 20 GLN B N 1
ATOM 780 C CA . GLN B 1 20 ? 7.754 -11.969 -5.82 1 96.69 20 GLN B CA 1
ATOM 781 C C . GLN B 1 20 ? 8.172 -12.188 -7.27 1 96.69 20 GLN B C 1
ATOM 783 O O . GLN B 1 20 ? 7.352 -12.578 -8.102 1 96.69 20 GLN B O 1
ATOM 788 N N . ILE B 1 21 ? 9.414 -11.961 -7.566 1 97.56 21 ILE B N 1
ATOM 789 C CA . ILE B 1 21 ? 9.922 -12.133 -8.922 1 97.56 21 ILE B CA 1
ATOM 790 C C . ILE B 1 21 ? 9.977 -13.617 -9.266 1 97.56 21 ILE B C 1
ATOM 792 O O . ILE B 1 21 ? 9.531 -14.023 -10.344 1 97.56 21 ILE B O 1
ATOM 796 N N . ASP B 1 22 ? 10.391 -14.391 -8.297 1 97.44 22 ASP B N 1
ATOM 797 C CA . ASP B 1 22 ? 10.516 -15.836 -8.492 1 97.44 22 ASP B CA 1
ATOM 798 C C . ASP B 1 22 ? 9.148 -16.484 -8.711 1 97.44 22 ASP B C 1
ATOM 800 O O . ASP B 1 22 ? 9.016 -17.406 -9.508 1 97.44 22 ASP B O 1
ATOM 804 N N . SER B 1 23 ? 8.102 -15.93 -8.023 1 94.31 23 SER B N 1
ATOM 805 C CA . SER B 1 23 ? 6.75 -16.469 -8.133 1 94.31 23 SER B CA 1
ATOM 806 C C . SER B 1 23 ? 6.074 -16.016 -9.422 1 94.31 23 SER B C 1
ATOM 808 O O . SER B 1 23 ? 5.004 -16.516 -9.773 1 94.31 23 SER B O 1
ATOM 810 N N . GLY B 1 24 ? 6.695 -15.023 -10.039 1 95.44 24 GLY B N 1
ATOM 811 C CA . GLY B 1 24 ? 6.141 -14.531 -11.289 1 95.44 24 GLY B CA 1
ATOM 812 C C . GLY B 1 24 ? 5.172 -13.383 -11.102 1 95.44 24 GLY B C 1
ATOM 813 O O . GLY B 1 24 ? 4.523 -12.953 -12.055 1 95.44 24 GLY B O 1
ATOM 814 N N . ARG B 1 25 ? 5.02 -12.891 -9.945 1 93.88 25 ARG B N 1
ATOM 815 C CA . ARG B 1 25 ? 4.098 -11.797 -9.656 1 93.88 25 ARG B CA 1
ATOM 816 C C . ARG B 1 25 ? 4.562 -10.5 -10.312 1 93.88 25 ARG B C 1
ATOM 818 O O . ARG B 1 25 ? 3.748 -9.727 -10.828 1 93.88 25 ARG B O 1
ATOM 825 N N . TYR B 1 26 ? 5.871 -10.32 -10.32 1 97.12 26 TYR B N 1
ATOM 826 C CA . TYR B 1 26 ? 6.461 -9.133 -10.922 1 97.12 26 TYR B CA 1
ATOM 827 C C . TYR B 1 26 ? 7.676 -9.492 -11.773 1 97.12 26 TYR B C 1
ATOM 829 O O . TYR B 1 26 ? 8.406 -10.438 -11.453 1 97.12 26 TYR B O 1
ATOM 837 N N . ALA B 1 27 ? 7.91 -8.75 -12.742 1 97.38 27 ALA B N 1
ATOM 838 C CA . ALA B 1 27 ? 9 -9.031 -13.672 1 97.38 27 ALA B CA 1
ATOM 839 C C . ALA B 1 27 ? 10.32 -8.469 -13.164 1 97.38 27 ALA B C 1
ATOM 841 O O . ALA B 1 27 ? 11.391 -8.906 -13.578 1 97.38 27 ALA B O 1
ATOM 842 N N . SER B 1 28 ? 10.203 -7.375 -12.289 1 97.56 28 SER B N 1
ATOM 843 C CA . SER B 1 28 ? 11.422 -6.723 -11.82 1 97.56 28 SER B CA 1
ATOM 844 C C . SER B 1 28 ? 11.211 -6.035 -10.477 1 97.56 28 SER B C 1
ATOM 846 O O . SER B 1 28 ? 10.078 -5.875 -10.031 1 97.56 28 SER B O 1
ATOM 848 N N . ALA B 1 29 ? 12.281 -5.664 -9.922 1 97 29 ALA B N 1
ATOM 849 C CA . ALA B 1 29 ? 12.234 -4.902 -8.672 1 97 29 ALA B CA 1
ATOM 850 C C . ALA B 1 29 ? 11.516 -3.57 -8.875 1 97 29 ALA B C 1
ATOM 852 O O . ALA B 1 29 ? 10.734 -3.143 -8.023 1 97 29 ALA B O 1
ATOM 853 N N . SER B 1 30 ? 11.766 -2.928 -9.977 1 98.25 30 SER B N 1
ATOM 854 C CA . SER B 1 30 ? 11.117 -1.657 -10.281 1 98.25 30 SER B CA 1
ATOM 855 C C . SER B 1 30 ? 9.602 -1.812 -10.352 1 98.25 30 SER B C 1
ATOM 857 O O . SER B 1 30 ? 8.859 -0.955 -9.867 1 98.25 30 SER B O 1
ATOM 859 N N . GLU B 1 31 ? 9.227 -2.914 -10.867 1 98.25 31 GLU B N 1
ATOM 860 C CA . GLU B 1 31 ? 7.793 -3.166 -10.992 1 98.25 31 GLU B CA 1
ATOM 861 C C . GLU B 1 31 ? 7.148 -3.371 -9.625 1 98.25 31 GLU B C 1
ATOM 863 O O . GLU B 1 31 ? 6.082 -2.818 -9.344 1 98.25 31 GLU B O 1
ATOM 868 N N . ALA B 1 32 ? 7.742 -4.055 -8.797 1 98.5 32 ALA B N 1
ATOM 869 C CA . ALA B 1 32 ? 7.242 -4.32 -7.449 1 98.5 32 ALA B CA 1
ATOM 870 C C . ALA B 1 32 ? 7.211 -3.041 -6.617 1 98.5 32 ALA B C 1
ATOM 872 O O . ALA B 1 32 ? 6.23 -2.771 -5.918 1 98.5 32 ALA B O 1
ATOM 873 N N . ILE B 1 33 ? 8.242 -2.281 -6.742 1 98.62 33 ILE B N 1
ATOM 874 C CA . ILE B 1 33 ? 8.367 -1.042 -5.98 1 98.62 33 ILE B CA 1
ATOM 875 C C . ILE B 1 33 ? 7.305 -0.043 -6.441 1 98.62 33 ILE B C 1
ATOM 877 O O . ILE B 1 33 ? 6.652 0.604 -5.621 1 98.62 33 ILE B O 1
ATOM 881 N N . ARG B 1 34 ? 7.062 0.007 -7.758 1 98.62 34 ARG B N 1
ATOM 882 C CA . ARG B 1 34 ? 6.016 0.894 -8.258 1 98.62 34 ARG B CA 1
ATOM 883 C C . ARG B 1 34 ? 4.641 0.447 -7.777 1 98.62 34 ARG B C 1
ATOM 885 O O . ARG B 1 34 ? 3.793 1.279 -7.445 1 98.62 34 ARG B O 1
ATOM 892 N N . ALA B 1 35 ? 4.457 -0.826 -7.66 1 98.56 35 ALA B N 1
ATOM 893 C CA . ALA B 1 35 ? 3.209 -1.347 -7.113 1 98.56 35 ALA B CA 1
ATOM 894 C C . ALA B 1 35 ? 3.039 -0.941 -5.652 1 98.56 35 ALA B C 1
ATOM 896 O O . ALA B 1 35 ? 1.954 -0.525 -5.238 1 98.56 35 ALA B O 1
ATOM 897 N N . GLY B 1 36 ? 4.117 -1.034 -4.922 1 98.69 36 GLY B N 1
ATOM 898 C CA . GLY B 1 36 ? 4.078 -0.588 -3.537 1 98.69 36 GLY B CA 1
ATOM 899 C C . GLY B 1 36 ? 3.787 0.894 -3.396 1 98.69 36 GLY B C 1
ATOM 900 O O . GLY B 1 36 ? 2.98 1.295 -2.555 1 98.69 36 GLY B O 1
ATOM 901 N N . LEU B 1 37 ? 4.422 1.648 -4.254 1 98.75 37 LEU B N 1
ATOM 902 C CA . LEU B 1 37 ? 4.246 3.096 -4.191 1 98.75 37 LEU B CA 1
ATOM 903 C C . LEU B 1 37 ? 2.832 3.49 -4.602 1 98.75 37 LEU B C 1
ATOM 905 O O . LEU B 1 37 ? 2.279 4.465 -4.082 1 98.75 37 LEU B O 1
ATOM 909 N N 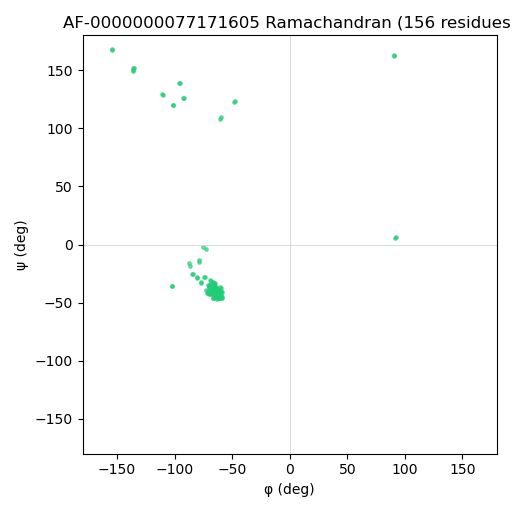. ARG B 1 38 ? 2.246 2.73 -5.484 1 98.56 38 ARG B N 1
ATOM 910 C CA . ARG B 1 38 ? 0.85 2.967 -5.832 1 98.56 38 ARG B CA 1
ATOM 911 C C . ARG B 1 38 ? -0.057 2.779 -4.621 1 98.56 38 ARG B C 1
ATOM 913 O O . ARG B 1 38 ? -0.951 3.592 -4.379 1 98.56 38 ARG B O 1
ATOM 920 N N . LEU B 1 39 ? 0.23 1.742 -3.922 1 98.19 39 LEU B N 1
ATOM 921 C CA . LEU B 1 39 ? -0.534 1.484 -2.707 1 98.19 39 LEU B CA 1
ATOM 922 C C . LEU B 1 39 ? -0.301 2.584 -1.676 1 98.19 39 LEU B C 1
ATOM 924 O O . LEU B 1 39 ? -1.236 3.008 -0.993 1 98.19 39 LEU B O 1
ATOM 928 N N . LEU B 1 40 ? 0.932 3.057 -1.556 1 98.38 40 LEU B N 1
ATOM 929 C CA . LEU B 1 40 ? 1.241 4.133 -0.621 1 98.38 40 LEU B CA 1
ATOM 930 C C . LEU B 1 40 ? 0.507 5.414 -1.004 1 98.38 40 LEU B C 1
ATOM 932 O O . LEU B 1 40 ? -0.029 6.109 -0.138 1 98.38 40 LEU B O 1
ATOM 936 N N . GLU B 1 41 ? 0.52 5.691 -2.27 1 97.94 41 GLU B N 1
ATOM 937 C CA . GLU B 1 41 ? -0.172 6.879 -2.76 1 97.94 41 GLU B CA 1
ATOM 938 C C . GLU B 1 41 ? -1.666 6.812 -2.457 1 97.94 41 GLU B C 1
ATOM 940 O O . GLU B 1 41 ? -2.256 7.797 -2.006 1 97.94 41 GLU B O 1
ATOM 945 N N . GLU B 1 42 ? -2.26 5.703 -2.695 1 96.88 42 GLU B N 1
ATOM 946 C CA . GLU B 1 42 ? -3.672 5.504 -2.391 1 96.88 42 GLU B CA 1
ATOM 947 C C . GLU B 1 42 ? -3.947 5.695 -0.901 1 96.88 42 GLU B C 1
ATOM 949 O O . GLU B 1 42 ? -4.941 6.316 -0.522 1 96.88 42 GLU B O 1
ATOM 954 N N . HIS B 1 43 ? -3.084 5.102 -0.137 1 95.44 43 HIS B N 1
ATOM 955 C CA . HIS B 1 43 ? -3.201 5.227 1.312 1 95.44 43 HIS B CA 1
ATOM 956 C C . HIS B 1 43 ? -3.143 6.688 1.743 1 95.44 43 HIS B C 1
ATOM 958 O O . HIS B 1 43 ? -3.953 7.133 2.561 1 95.44 43 HIS B O 1
ATOM 964 N N . GLU B 1 44 ? -2.182 7.41 1.165 1 94.94 44 GLU B N 1
ATOM 965 C CA . GLU B 1 44 ? -2.01 8.812 1.54 1 94.94 44 GLU B CA 1
ATOM 966 C C . GLU B 1 44 ? -3.205 9.648 1.098 1 94.94 44 GLU B C 1
ATOM 968 O O . GLU B 1 44 ? -3.594 10.594 1.786 1 94.94 44 GLU B O 1
ATOM 973 N N . ILE B 1 45 ? -3.834 9.297 -0.024 1 93.31 45 ILE B N 1
ATOM 974 C CA . ILE B 1 45 ? -5.016 9.992 -0.525 1 93.31 45 ILE B CA 1
ATOM 975 C C . ILE B 1 45 ? -6.188 9.781 0.431 1 93.31 45 ILE B C 1
ATOM 977 O O . ILE B 1 45 ? -6.887 10.727 0.788 1 93.31 45 ILE B O 1
ATOM 981 N N . LYS B 1 46 ? -6.332 8.539 0.819 1 93.12 46 LYS B N 1
ATOM 982 C CA . LYS B 1 46 ? -7.414 8.219 1.745 1 93.12 46 LYS B CA 1
ATOM 983 C C . LYS B 1 46 ? -7.211 8.906 3.092 1 93.12 46 LYS B C 1
ATOM 985 O O . LYS B 1 46 ? -8.164 9.398 3.691 1 93.12 46 LYS B O 1
ATOM 990 N N . PHE B 1 47 ? -6.023 8.922 3.568 1 90.81 47 PHE B N 1
ATOM 991 C CA . PHE B 1 47 ? -5.695 9.555 4.836 1 90.81 47 PHE B CA 1
ATOM 992 C C . PHE B 1 47 ? -5.957 11.055 4.777 1 90.81 47 PHE B C 1
ATOM 994 O O . PHE B 1 47 ? -6.492 11.641 5.723 1 90.81 47 PHE B O 1
ATOM 1001 N N . ALA B 1 48 ? -5.562 11.656 3.701 1 89.38 48 ALA B N 1
ATOM 1002 C CA . ALA B 1 48 ? -5.785 13.094 3.523 1 89.38 48 ALA B CA 1
ATOM 1003 C C . ALA B 1 48 ? -7.277 13.414 3.51 1 89.38 48 ALA B C 1
ATOM 1005 O O . ALA B 1 48 ? -7.703 14.43 4.074 1 89.38 48 ALA B O 1
ATOM 1006 N N . ALA B 1 49 ? -8.039 12.555 2.887 1 89.44 49 ALA B N 1
ATOM 1007 C CA . ALA B 1 49 ? -9.484 12.734 2.842 1 89.44 49 ALA B CA 1
ATOM 1008 C C . ALA B 1 49 ? -10.094 12.633 4.238 1 89.44 49 ALA B C 1
ATOM 1010 O O . ALA B 1 49 ? -10.977 13.422 4.598 1 89.44 49 ALA B O 1
ATOM 1011 N N . LEU B 1 50 ? -9.672 11.703 4.969 1 90.94 50 LEU B N 1
ATOM 1012 C CA . LEU B 1 50 ? -10.148 11.508 6.332 1 90.94 50 LEU B CA 1
ATOM 1013 C C . LEU B 1 50 ? -9.789 12.703 7.211 1 90.94 50 LEU B C 1
ATOM 1015 O O . LEU B 1 50 ? -10.617 13.18 7.988 1 90.94 50 LEU B O 1
ATOM 1019 N N . ARG B 1 51 ? -8.547 13.102 7.09 1 90.06 51 ARG B N 1
ATOM 1020 C CA . ARG B 1 51 ? -8.086 14.25 7.855 1 90.06 51 ARG B CA 1
ATOM 1021 C C . ARG B 1 51 ? -8.914 15.492 7.527 1 90.06 51 ARG B C 1
ATOM 1023 O O . ARG B 1 51 ? -9.289 16.25 8.43 1 90.06 51 ARG B O 1
ATOM 1030 N N . ARG B 1 52 ? -9.211 15.641 6.277 1 91.56 52 ARG B N 1
ATOM 1031 C CA . ARG B 1 52 ? -10.023 16.766 5.852 1 91.56 52 ARG B CA 1
ATOM 1032 C C . ARG B 1 52 ? -11.43 16.688 6.426 1 91.56 52 ARG B C 1
ATOM 1034 O O . ARG B 1 52 ? -11.992 17.688 6.875 1 91.56 52 ARG B O 1
ATOM 1041 N N . ALA B 1 53 ? -11.969 15.5 6.406 1 88.81 53 ALA B N 1
ATOM 1042 C CA . ALA B 1 53 ? -13.312 15.281 6.938 1 88.81 53 ALA B CA 1
ATOM 1043 C C . ALA B 1 53 ? -13.359 15.57 8.438 1 88.81 53 ALA B C 1
ATOM 1045 O O . ALA B 1 53 ? -14.328 16.141 8.93 1 88.81 53 ALA B O 1
ATOM 1046 N N . LEU B 1 54 ? -12.359 15.203 9.086 1 88.44 54 LEU B N 1
ATOM 1047 C CA . LEU B 1 54 ? -12.289 15.414 10.531 1 88.44 54 LEU B CA 1
ATOM 1048 C C . LEU B 1 54 ? -12.141 16.906 10.852 1 88.44 54 LEU B C 1
ATOM 1050 O O . LEU B 1 54 ? -12.75 17.391 11.805 1 88.44 54 LEU B O 1
ATOM 1054 N N . GLN B 1 55 ? -11.352 17.578 10.133 1 87.5 55 GLN B N 1
ATOM 1055 C CA . GLN B 1 55 ? -11.172 19.016 10.312 1 87.5 55 GLN B CA 1
ATOM 1056 C C . GLN B 1 55 ? -12.477 19.766 10.055 1 87.5 55 GLN B C 1
ATOM 1058 O O . GLN B 1 55 ? -12.828 20.688 10.789 1 87.5 55 GLN B O 1
ATOM 1063 N N . ASP B 1 56 ? -13.188 19.281 8.992 1 86.31 56 ASP B N 1
ATOM 1064 C CA . ASP B 1 56 ? -14.484 19.875 8.68 1 86.31 56 ASP B CA 1
ATOM 1065 C C . ASP B 1 56 ? -15.492 19.594 9.789 1 86.31 56 ASP B C 1
ATOM 1067 O O . ASP B 1 56 ? -16.312 20.453 10.125 1 86.31 56 ASP B O 1
ATOM 1071 N N . GLY B 1 57 ? -15.438 18.438 10.297 1 80.69 57 GLY B N 1
ATOM 1072 C CA . GLY B 1 57 ? -16.297 18.078 11.414 1 80.69 57 GLY B CA 1
ATOM 1073 C C . GLY B 1 57 ? -16.016 18.875 12.672 1 80.69 57 GLY B C 1
ATOM 1074 O O . GLY B 1 57 ? -16.938 19.312 13.367 1 80.69 57 GLY B O 1
ATOM 1075 N N . GLU B 1 58 ? -14.812 19.062 13.039 1 83.56 58 GLU B N 1
ATOM 1076 C CA . GLU B 1 58 ? -14.406 19.844 14.203 1 83.56 58 GLU B CA 1
ATOM 1077 C C . GLU B 1 58 ? -14.797 21.312 14.062 1 83.56 58 GLU B C 1
ATOM 1079 O O . GLU B 1 58 ? -15.234 21.938 15.031 1 83.56 58 GLU B O 1
ATOM 1084 N N . SER B 1 59 ? -14.648 21.766 12.945 1 82 59 SER B N 1
ATOM 1085 C CA . SER B 1 59 ? -14.977 23.156 12.672 1 82 59 SER B CA 1
ATOM 1086 C C . SER B 1 59 ? -16.484 23.391 12.719 1 82 59 SER B C 1
ATOM 1088 O O . SER B 1 59 ? -16.938 24.453 13.156 1 82 59 SER B O 1
ATOM 1090 N N . SER B 1 60 ? -17.234 22.375 12.234 1 76.44 60 SER B N 1
ATOM 1091 C CA . SER B 1 60 ? -18.688 22.469 12.258 1 76.44 60 SER B CA 1
ATOM 1092 C C . SER B 1 60 ? -19.219 22.438 13.695 1 76.44 60 SER B C 1
ATOM 1094 O O . SER B 1 60 ? -20.188 23.125 14.016 1 76.44 60 SER B O 1
ATOM 1096 N N . GLY B 1 61 ? -18.703 21.625 14.461 1 68.19 61 GLY B N 1
ATOM 1097 C CA . GLY B 1 61 ? -19.109 21.578 15.859 1 68.19 61 GLY B CA 1
ATOM 1098 C C . GLY B 1 61 ? -18.766 22.828 16.625 1 68.19 61 GLY B C 1
ATOM 1099 O O . GLY B 1 61 ? -19.562 23.297 17.453 1 68.19 61 GLY B O 1
ATOM 1100 N N . LEU B 1 62 ? -17.688 23.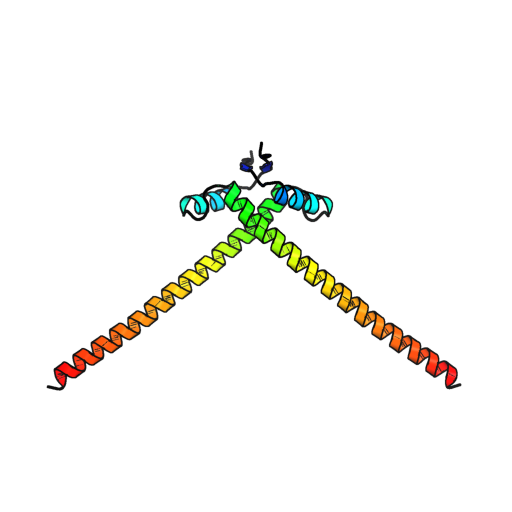328 16.469 1 64.19 62 LEU B N 1
ATOM 1101 C CA . LEU B 1 62 ? -17.297 24.562 17.125 1 64.19 62 LEU B CA 1
ATOM 1102 C C . LEU B 1 62 ? -18.172 25.734 16.656 1 64.19 62 LEU B C 1
ATOM 1104 O O . LEU B 1 62 ? -18.5 26.625 17.453 1 64.19 62 LEU B O 1
ATOM 1108 N N . THR B 1 63 ? -18.469 25.672 15.469 1 64.81 63 THR B N 1
ATOM 1109 C CA . THR B 1 63 ? -19.328 26.719 14.945 1 64.81 63 THR B CA 1
ATOM 1110 C C . THR B 1 63 ? -20.703 26.672 15.586 1 64.81 63 THR B C 1
ATOM 1112 O O . THR B 1 63 ? -21.266 27.703 15.961 1 64.81 63 THR B O 1
ATOM 1115 N N . ASP B 1 64 ? -21.188 25.5 15.758 1 60.97 64 ASP B N 1
ATOM 1116 C CA . ASP B 1 64 ? -22.5 25.359 16.375 1 60.97 64 ASP B CA 1
ATO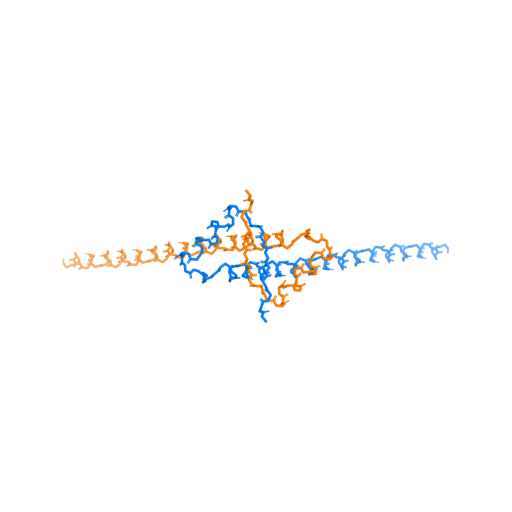M 1117 C C . ASP B 1 64 ? -22.453 25.766 17.844 1 60.97 64 ASP B C 1
ATOM 1119 O O . ASP B 1 64 ? -23.375 26.422 18.344 1 60.97 64 ASP B O 1
ATOM 1123 N N . TYR B 1 65 ? -21.422 25.359 18.438 1 60.31 65 TYR B N 1
ATOM 1124 C CA . TYR B 1 65 ? -21.297 25.703 19.844 1 60.31 65 TYR B CA 1
ATOM 1125 C C . TYR B 1 65 ? -21.125 27.203 20.047 1 60.31 65 TYR B C 1
ATOM 1127 O O . TYR B 1 65 ? -21.688 27.781 20.969 1 60.31 65 TYR B O 1
ATOM 1135 N N . SER B 1 66 ? -20.391 27.812 19.25 1 62.91 66 SER B N 1
ATOM 1136 C CA . SER B 1 66 ? -20.172 29.25 19.344 1 62.91 66 SER B CA 1
ATOM 1137 C C . SER B 1 66 ? -21.438 30.016 19.016 1 62.91 66 SER B C 1
ATOM 1139 O O . SER B 1 66 ? -21.766 31.016 19.672 1 62.91 66 SER B O 1
ATOM 1141 N N . LEU B 1 67 ? -22.156 29.562 18.094 1 62.75 67 LEU B N 1
ATOM 1142 C CA . LEU B 1 67 ? -23.375 30.25 17.688 1 62.75 67 LEU B CA 1
ATOM 1143 C C . LEU B 1 67 ? -24.453 30.125 18.75 1 62.75 67 LEU B C 1
ATOM 1145 O O . LEU B 1 67 ? -25.141 31.094 19.062 1 62.75 67 LEU B O 1
ATOM 1149 N N . HIS B 1 68 ? -24.562 28.969 19.297 1 62.78 68 HIS B N 1
ATOM 1150 C CA . HIS B 1 68 ? -25.531 28.75 20.375 1 62.78 68 HIS B CA 1
ATOM 1151 C C . HIS B 1 68 ? -25.156 29.562 21.609 1 62.78 68 HIS B C 1
ATOM 1153 O O . HIS B 1 68 ? -26.016 30.141 22.266 1 62.78 68 HIS B O 1
ATOM 1159 N N . GLY B 1 69 ? -23.969 29.609 21.859 1 62.03 69 GLY B N 1
ATOM 1160 C CA . GLY B 1 69 ? -23.516 30.406 22.984 1 62.03 69 GLY B CA 1
ATOM 1161 C C . GLY B 1 69 ? -23.75 31.891 22.797 1 62.03 69 GLY B C 1
ATOM 1162 O O . GLY B 1 69 ? -24.172 32.594 23.719 1 62.03 69 GLY B O 1
ATOM 1163 N N . LEU B 1 70 ? -23.516 32.344 21.641 1 63.19 70 LEU B N 1
ATOM 1164 C CA . LEU B 1 70 ? -23.734 33.75 21.344 1 63.19 70 LEU B CA 1
ATOM 1165 C C . LEU B 1 70 ? -25.219 34.094 21.391 1 63.19 70 LEU B C 1
ATOM 1167 O O . LEU B 1 70 ? -25.594 35.156 21.922 1 63.19 70 LEU B O 1
ATOM 1171 N N . LEU B 1 71 ? -26.062 33.281 20.891 1 66.12 71 LEU B N 1
ATOM 1172 C CA . LEU B 1 71 ? -27.5 33.5 20.891 1 66.12 71 LEU B CA 1
ATOM 1173 C C . LEU B 1 71 ? -28.062 33.5 22.312 1 66.12 71 LEU B C 1
ATOM 1175 O O . LEU B 1 71 ? -28.922 34.312 22.656 1 66.12 71 LEU B O 1
ATOM 1179 N N . GLU B 1 72 ? -27.547 32.688 23.109 1 63.34 72 GLU B N 1
ATOM 1180 C CA . GLU B 1 72 ? -27.953 32.625 24.5 1 63.34 72 GLU B CA 1
ATOM 1181 C C . GLU B 1 72 ? -27.5 33.875 25.25 1 63.34 72 GLU B C 1
ATOM 1183 O O . GLU B 1 72 ? -28.234 34.406 26.109 1 63.34 72 GLU B O 1
ATOM 1188 N N . GLU B 1 73 ? -26.406 34.406 24.953 1 61.72 73 GLU B N 1
ATOM 1189 C CA . GLU B 1 73 ? -25.891 35.656 25.562 1 61.72 73 GLU B CA 1
ATOM 1190 C C . GLU B 1 73 ? -26.703 36.875 25.109 1 61.72 73 GLU B C 1
ATOM 1192 O O . GLU B 1 73 ? -27 37.75 25.922 1 61.72 73 GLU B O 1
ATOM 1197 N N . LEU B 1 74 ? -27.125 36.875 23.922 1 63.78 74 LEU B N 1
ATOM 1198 C CA . LEU B 1 74 ? -27.953 37.938 23.391 1 63.78 74 LEU B CA 1
ATOM 1199 C C . LEU B 1 74 ? -29.359 37.906 23.984 1 63.78 74 LEU B C 1
ATOM 1201 O O . LEU B 1 74 ? -29.938 38.969 24.281 1 63.78 74 LEU B O 1
ATOM 1205 N N . ASP B 1 75 ? -29.906 36.75 24.156 1 66 75 ASP B N 1
ATOM 1206 C CA . ASP B 1 75 ? -31.219 36.594 24.766 1 66 75 ASP B CA 1
ATOM 1207 C C . ASP B 1 75 ? -31.219 37.031 26.219 1 66 75 ASP B C 1
ATOM 1209 O O . ASP B 1 75 ? -32.188 37.625 26.703 1 66 75 ASP B O 1
ATOM 1213 N N . GLN B 1 76 ? -30.25 36.875 26.875 1 63.09 76 GLN B N 1
ATOM 1214 C CA . GLN B 1 76 ? -30.125 37.25 28.266 1 63.09 76 GLN B CA 1
ATOM 1215 C C . GLN B 1 76 ? -29.984 38.781 28.406 1 63.09 76 GLN B C 1
ATOM 1217 O O . GLN B 1 76 ? -30.453 39.344 29.391 1 63.09 76 GLN B O 1
ATOM 1222 N N . GLU B 1 77 ? -29.484 39.344 27.453 1 57.22 77 GLU B N 1
ATOM 1223 C CA . GLU B 1 77 ? -29.344 40.781 27.5 1 57.22 77 GLU B CA 1
ATOM 1224 C C . GLU B 1 77 ? -30.688 41.469 27.219 1 57.22 77 GLU B C 1
ATOM 1226 O O . GLU B 1 77 ? -30.969 42.531 27.766 1 57.22 77 GLU B O 1
ATOM 1231 N N . HIS B 1 78 ? -31.469 40.875 26.406 1 58.62 78 HIS B N 1
ATOM 1232 C CA . HIS B 1 78 ? -32.75 41.5 26.125 1 58.62 78 HIS B CA 1
ATOM 1233 C C . HIS B 1 78 ? -33.812 41.094 27.141 1 58.62 78 HIS B C 1
ATOM 1235 O O . HIS B 1 78 ? -34.906 41.625 27.125 1 58.62 78 HIS B O 1
ATOM 1241 N N . ALA B 1 79 ? -33.594 40.031 27.859 1 55.75 79 ALA B N 1
ATOM 1242 C CA . ALA B 1 79 ? -34.531 39.688 28.891 1 55.75 79 ALA B CA 1
ATOM 1243 C C . ALA B 1 79 ? -34.438 40.625 30.094 1 55.75 79 ALA B C 1
ATOM 1245 O O . ALA B 1 79 ? -35.219 40.531 31.031 1 55.75 79 ALA B O 1
ATOM 1246 N N . VAL B 1 80 ? -33.531 41.594 30.188 1 44.47 80 VAL B N 1
ATOM 1247 C CA . VAL B 1 80 ? -33.656 42.594 31.234 1 44.47 80 VAL B CA 1
ATOM 1248 C C . VAL B 1 80 ? -34.594 43.688 30.75 1 44.47 80 VAL B C 1
ATOM 1250 O O . VAL B 1 80 ? -34.656 44 29.562 1 44.47 80 VAL B O 1
#

Sequence (160 aa):
MQKNTSVTLGEHFEAFIARQIDSGRYASASEAIRAGLRLLEEHEIKFAALRRALQDGESSGLTDYSLHGLLEELDQEHAVMQKNTSVTLGEHFEAFIARQIDSGRYASASEAIRAGLRLLEEHEIKFAALRRALQDGESSGLTDYSLHGLLEELDQEHAV